Protein AF-A0A7S8MU86-F1 (afdb_monomer_lite)

Sequence (87 aa):
MKHLKFYSILFLFSIFVYKVNALQKILDGYFLSDEEGLFLSCKHKFDEYFCLEKCVESGAKDGYCVGHSFICFCKYEVGSSPRHFMF

Structure (mmCIF, N/CA/C/O backbone):
data_AF-A0A7S8MU86-F1
#
_entry.id   AF-A0A7S8MU86-F1
#
loop_
_atom_site.group_PDB
_atom_site.id
_atom_site.type_symbol
_atom_site.label_atom_id
_atom_site.label_alt_id
_atom_site.label_comp_id
_atom_site.label_asym_id
_atom_site.label_entity_id
_atom_site.label_seq_id
_atom_site.pdbx_PDB_ins_code
_atom_site.Cartn_x
_atom_site.Cartn_y
_atom_site.Cartn_z
_atom_site.occupancy
_atom_site.B_iso_or_equiv
_atom_site.auth_seq_id
_atom_site.auth_comp_id
_atom_site.auth_asym_id
_atom_site.auth_atom_id
_atom_site.pdbx_PDB_model_num
ATOM 1 N N . MET A 1 1 ? 40.745 5.986 -29.194 1.00 59.31 1 MET A N 1
ATOM 2 C CA . MET A 1 1 ? 40.224 5.831 -27.810 1.00 59.31 1 MET A CA 1
ATOM 3 C C . MET A 1 1 ? 39.086 6.792 -27.414 1.00 59.31 1 MET A C 1
ATOM 5 O O . MET A 1 1 ? 38.529 6.610 -26.340 1.00 59.31 1 MET A O 1
ATOM 9 N N . LYS A 1 2 ? 38.676 7.780 -28.236 1.00 63.22 2 LYS A N 1
ATOM 10 C CA . LYS A 1 2 ? 37.593 8.726 -27.870 1.00 63.22 2 LYS A CA 1
ATOM 11 C C . LYS A 1 2 ? 36.182 8.108 -27.892 1.00 63.22 2 LYS A C 1
ATOM 13 O O . LYS A 1 2 ? 35.374 8.435 -27.032 1.00 63.22 2 LYS A O 1
ATOM 18 N N . HIS A 1 3 ? 35.917 7.162 -28.798 1.00 64.38 3 HIS A N 1
ATOM 19 C CA . HIS A 1 3 ? 34.600 6.515 -28.913 1.00 64.38 3 HIS A CA 1
ATOM 20 C C . HIS A 1 3 ? 34.229 5.641 -27.706 1.00 64.38 3 HIS A C 1
ATOM 22 O O . HIS A 1 3 ? 33.062 5.596 -27.336 1.00 64.38 3 HIS A O 1
ATOM 28 N N . LEU A 1 4 ? 35.203 5.006 -27.042 1.00 70.94 4 LEU A N 1
ATOM 29 C CA . LEU A 1 4 ? 34.929 4.114 -25.908 1.00 70.94 4 LEU A CA 1
ATOM 30 C C . LEU A 1 4 ? 34.294 4.865 -24.724 1.00 70.94 4 LEU A C 1
ATOM 32 O O . LEU A 1 4 ? 33.356 4.368 -24.111 1.00 70.94 4 LEU A O 1
ATOM 36 N N . LYS A 1 5 ? 34.742 6.103 -24.458 1.00 73.25 5 LYS A N 1
ATOM 37 C CA . LYS A 1 5 ? 34.172 6.949 -23.395 1.00 73.25 5 LYS A CA 1
ATOM 38 C C . LYS A 1 5 ? 32.721 7.348 -23.681 1.00 73.25 5 LYS A C 1
ATOM 40 O O . LYS A 1 5 ? 31.929 7.439 -22.752 1.00 73.25 5 LYS A O 1
ATOM 45 N N . PHE A 1 6 ? 32.369 7.563 -24.949 1.00 75.81 6 PHE A N 1
ATOM 46 C CA . PHE A 1 6 ? 31.016 7.961 -25.340 1.00 75.81 6 PHE A CA 1
ATOM 47 C C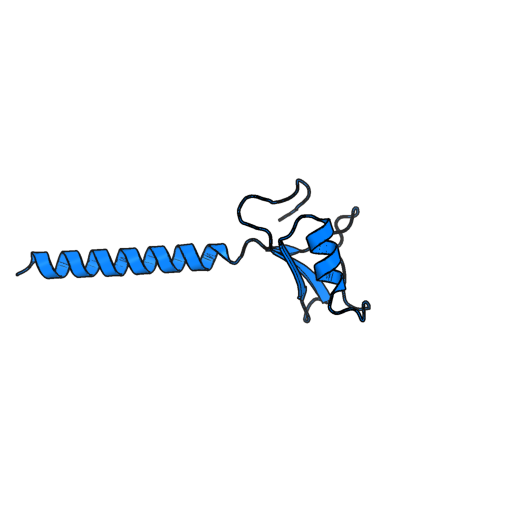 . PHE A 1 6 ? 29.993 6.840 -25.096 1.00 75.81 6 PHE A C 1
ATOM 49 O O . PHE A 1 6 ? 28.932 7.091 -24.527 1.00 75.81 6 PHE A O 1
ATOM 56 N N . TYR A 1 7 ? 30.340 5.592 -25.429 1.00 79.38 7 TYR A N 1
ATOM 57 C CA . TYR A 1 7 ? 29.461 4.444 -25.183 1.00 79.38 7 TYR A CA 1
ATOM 58 C C . TYR A 1 7 ? 29.222 4.182 -23.689 1.00 79.38 7 TYR A C 1
ATOM 60 O O . TYR A 1 7 ? 28.093 3.888 -23.301 1.00 79.38 7 TYR A O 1
ATOM 68 N N . SER A 1 8 ? 30.238 4.355 -22.834 1.00 79.31 8 SER A N 1
ATOM 69 C CA . SER A 1 8 ? 30.060 4.240 -21.378 1.00 79.31 8 SER A CA 1
ATOM 70 C C . SER A 1 8 ? 29.074 5.271 -20.823 1.00 79.31 8 SER A C 1
ATOM 72 O O . SER A 1 8 ? 28.261 4.933 -19.968 1.00 79.31 8 SER A O 1
ATOM 74 N N . ILE A 1 9 ? 29.106 6.512 -21.321 1.00 83.88 9 ILE A N 1
ATOM 75 C CA . ILE A 1 9 ? 28.182 7.568 -20.880 1.00 83.88 9 ILE A CA 1
ATOM 76 C C . ILE A 1 9 ? 26.742 7.236 -21.296 1.00 83.88 9 ILE A C 1
ATOM 78 O O . ILE A 1 9 ? 25.834 7.347 -20.474 1.00 83.88 9 ILE A O 1
ATOM 82 N N . LEU A 1 10 ? 26.532 6.770 -22.533 1.00 83.25 10 LEU A N 1
ATOM 83 C CA . LEU A 1 10 ? 25.207 6.355 -23.010 1.00 83.25 10 LEU A CA 1
ATOM 84 C C . LEU A 1 10 ? 24.626 5.196 -22.191 1.00 83.25 10 LEU A C 1
ATOM 86 O O . LEU A 1 10 ? 23.443 5.215 -21.858 1.00 83.25 10 LEU A O 1
ATOM 90 N N . PHE A 1 11 ? 25.455 4.215 -21.831 1.00 84.44 11 PHE A N 1
ATOM 91 C CA . PHE A 1 11 ? 25.029 3.079 -21.015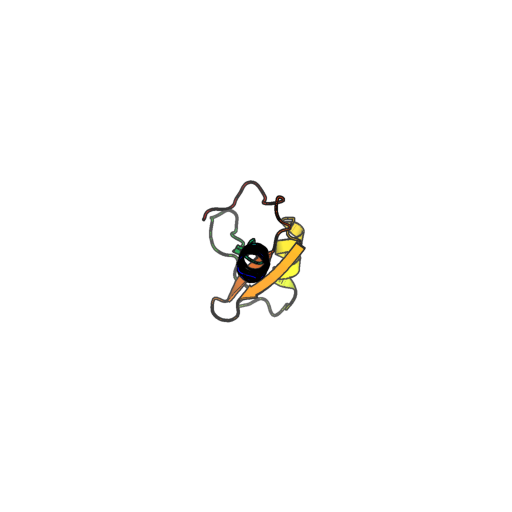 1.00 84.44 11 PHE A CA 1
ATOM 92 C C . PHE A 1 11 ? 24.666 3.486 -19.577 1.00 84.44 11 PHE A C 1
ATOM 94 O O . PHE A 1 11 ? 23.685 3.007 -19.015 1.00 84.44 11 PHE A O 1
ATOM 101 N N . LEU A 1 12 ? 25.411 4.417 -18.976 1.00 84.06 12 LEU A N 1
ATOM 102 C CA . LEU A 1 12 ? 25.060 4.953 -17.657 1.00 84.06 12 LEU A CA 1
ATOM 103 C C . LEU A 1 12 ? 23.758 5.764 -17.700 1.00 84.06 12 LEU A C 1
ATOM 105 O O . LEU A 1 12 ? 22.931 5.645 -16.796 1.00 84.06 12 LEU A O 1
ATOM 109 N N . PHE A 1 13 ? 23.548 6.547 -18.761 1.00 83.19 13 PHE A N 1
ATOM 110 C CA . PHE A 1 13 ? 22.313 7.303 -18.949 1.00 83.19 13 PHE A CA 1
ATOM 111 C C . PHE A 1 13 ? 21.103 6.379 -19.143 1.00 83.19 13 PHE A C 1
ATOM 113 O O . PHE A 1 13 ? 20.056 6.620 -18.544 1.00 83.19 13 PHE A O 1
ATOM 120 N N . SER A 1 14 ? 21.240 5.284 -19.901 1.00 81.81 14 SER A N 1
ATOM 121 C CA . SER A 1 14 ? 20.147 4.320 -20.084 1.00 81.81 14 SER A CA 1
ATOM 122 C C . SER A 1 14 ? 19.773 3.608 -18.781 1.00 81.81 14 SER A C 1
ATOM 124 O O . SER A 1 14 ? 18.585 3.475 -18.489 1.00 81.81 14 SER A O 1
ATOM 126 N N . ILE A 1 15 ? 20.754 3.233 -17.949 1.00 80.75 15 ILE A N 1
ATOM 127 C CA . ILE A 1 15 ? 20.503 2.680 -16.608 1.00 80.75 15 ILE A CA 1
ATOM 128 C C . ILE A 1 15 ? 19.799 3.709 -15.716 1.00 80.75 15 ILE A C 1
ATOM 130 O O . ILE A 1 15 ? 18.862 3.357 -14.999 1.00 80.75 15 ILE A O 1
ATOM 134 N N . PHE A 1 16 ? 20.224 4.974 -15.756 1.00 77.62 16 PHE A N 1
ATOM 135 C CA . PHE A 1 16 ? 19.610 6.038 -14.964 1.00 77.62 16 PHE A CA 1
ATOM 136 C C . PHE A 1 16 ? 18.146 6.265 -15.359 1.00 77.62 16 PHE A C 1
ATOM 138 O O . PHE A 1 16 ? 17.275 6.230 -14.493 1.00 77.62 16 PHE A O 1
ATOM 145 N N . VAL A 1 17 ? 17.856 6.407 -16.656 1.00 76.81 17 VAL A N 1
ATOM 146 C CA . VAL A 1 17 ? 16.482 6.559 -17.168 1.00 76.81 17 VAL A CA 1
ATOM 147 C C . VAL A 1 17 ? 15.631 5.338 -16.823 1.00 76.81 17 VAL A C 1
ATOM 149 O O . VAL A 1 17 ? 14.499 5.493 -16.369 1.00 76.81 17 VAL A O 1
ATOM 152 N N . TYR A 1 18 ? 16.176 4.125 -16.962 1.00 70.56 18 TYR A N 1
ATOM 153 C CA . TYR A 1 18 ? 15.476 2.902 -16.572 1.00 70.56 18 TYR A CA 1
ATOM 154 C C . TYR A 1 18 ? 15.142 2.890 -15.077 1.00 70.56 18 TYR A C 1
ATOM 156 O O . TYR A 1 18 ? 14.017 2.573 -14.702 1.00 70.56 18 TYR A O 1
ATOM 164 N N . LYS A 1 19 ? 16.087 3.285 -14.214 1.00 65.19 19 LYS A N 1
ATOM 165 C CA . LYS A 1 19 ? 15.876 3.331 -12.763 1.00 65.19 19 LYS A CA 1
ATOM 166 C C . LYS A 1 19 ? 14.853 4.398 -12.363 1.00 65.19 19 LYS A C 1
ATOM 168 O O . LYS A 1 19 ? 14.013 4.110 -11.520 1.00 65.19 19 LYS A O 1
ATOM 173 N N . VAL A 1 20 ? 14.886 5.587 -12.972 1.00 62.34 20 VAL A N 1
ATOM 174 C CA . VAL A 1 20 ? 13.903 6.661 -12.723 1.00 62.34 20 VAL A CA 1
ATOM 175 C C . VAL A 1 20 ? 12.501 6.233 -13.173 1.00 62.34 20 VAL A C 1
ATOM 177 O O . VAL A 1 20 ? 11.554 6.353 -12.399 1.00 62.34 20 VAL A O 1
ATOM 180 N N . ASN A 1 21 ? 12.379 5.629 -14.360 1.00 56.19 21 ASN A N 1
ATOM 181 C CA . ASN A 1 21 ? 11.101 5.112 -14.856 1.00 56.19 21 ASN A CA 1
ATOM 182 C C . ASN A 1 21 ? 10.585 3.911 -14.047 1.00 56.19 21 ASN A C 1
ATOM 184 O O . ASN A 1 21 ? 9.378 3.754 -13.885 1.00 56.19 21 ASN A O 1
ATOM 188 N N . ALA A 1 22 ? 11.470 3.054 -13.530 1.00 50.31 22 ALA A N 1
ATOM 189 C CA . ALA A 1 22 ? 11.082 1.949 -12.655 1.00 50.31 22 ALA A CA 1
ATOM 190 C C . ALA A 1 22 ? 10.624 2.445 -11.274 1.00 50.31 22 ALA A C 1
ATOM 192 O O . ALA A 1 22 ? 9.680 1.889 -10.718 1.00 50.31 22 ALA A O 1
ATOM 193 N N . LEU A 1 23 ? 11.245 3.505 -10.739 1.00 44.62 23 LEU A N 1
ATOM 194 C CA . LEU A 1 23 ? 10.858 4.090 -9.452 1.00 44.62 23 LEU A CA 1
ATOM 195 C C . LEU A 1 23 ? 9.477 4.763 -9.516 1.00 44.62 23 LEU A C 1
ATOM 197 O O . LEU A 1 23 ? 8.710 4.662 -8.564 1.00 44.62 23 LEU A O 1
ATOM 201 N N . GLN A 1 24 ? 9.137 5.406 -10.640 1.00 43.81 24 GLN A N 1
ATOM 202 C CA . GLN A 1 24 ? 7.828 6.046 -10.821 1.00 43.81 24 GLN A CA 1
ATOM 203 C C . GLN A 1 24 ? 6.661 5.051 -10.908 1.00 43.81 24 GLN A C 1
ATOM 205 O O . GLN A 1 24 ? 5.548 5.406 -10.539 1.00 43.81 24 GLN A O 1
ATOM 210 N N . LYS A 1 25 ? 6.895 3.795 -11.308 1.00 45.38 25 LYS A N 1
ATOM 211 C CA . LYS A 1 25 ? 5.828 2.780 -11.426 1.00 45.38 25 LYS A CA 1
ATOM 212 C C . LYS A 1 25 ? 5.298 2.239 -10.094 1.00 45.38 25 LYS A C 1
ATOM 214 O O . LYS A 1 25 ? 4.308 1.522 -10.090 1.00 45.38 25 LYS A O 1
ATOM 219 N N . ILE A 1 26 ? 5.941 2.549 -8.967 1.00 47.03 26 ILE A N 1
ATOM 220 C CA . ILE A 1 26 ? 5.503 2.074 -7.639 1.00 47.03 26 ILE A CA 1
ATOM 221 C C . ILE A 1 26 ? 4.439 3.014 -7.025 1.00 47.03 26 ILE A C 1
ATOM 223 O O . ILE A 1 26 ? 3.861 2.698 -5.988 1.00 47.03 26 ILE A O 1
ATOM 227 N N . LEU A 1 27 ? 4.136 4.146 -7.676 1.00 53.06 27 LEU A N 1
ATOM 228 C CA . LEU A 1 27 ? 3.226 5.181 -7.171 1.00 53.06 27 LEU A CA 1
ATOM 229 C C . LEU A 1 27 ? 1.777 5.098 -7.684 1.00 53.06 27 LEU A C 1
ATOM 231 O O . LEU A 1 27 ? 0.999 5.993 -7.367 1.00 53.06 27 LEU A O 1
ATOM 235 N N . ASP A 1 28 ? 1.389 4.045 -8.411 1.00 58.25 28 ASP A N 1
ATOM 236 C CA . ASP A 1 28 ? 0.002 3.836 -8.874 1.00 58.25 28 ASP A CA 1
ATOM 237 C C . ASP A 1 28 ? -0.893 3.313 -7.735 1.00 58.25 28 ASP A C 1
ATOM 239 O O . ASP A 1 28 ? -1.515 2.247 -7.808 1.00 58.25 28 ASP A O 1
ATOM 243 N N . GLY A 1 29 ? -0.909 4.046 -6.626 1.00 61.50 29 GLY A N 1
ATOM 244 C CA . GLY A 1 29 ? -1.852 3.817 -5.553 1.00 61.50 29 GLY A CA 1
ATOM 245 C C . GLY A 1 29 ? -2.738 5.030 -5.318 1.00 61.50 29 GLY A C 1
ATOM 246 O O . GLY A 1 29 ? -2.317 6.171 -5.490 1.00 61.50 29 GLY A O 1
ATOM 247 N N . TYR A 1 30 ? -3.980 4.761 -4.941 1.00 69.12 30 TYR A N 1
ATOM 248 C CA . TYR A 1 30 ? -5.043 5.744 -4.791 1.00 69.12 30 TYR A CA 1
ATOM 249 C C . TYR A 1 30 ? -5.643 5.638 -3.397 1.00 69.12 30 TYR A C 1
ATOM 251 O O . TYR A 1 30 ? -5.728 4.552 -2.818 1.00 69.12 30 TYR A O 1
ATOM 259 N N . PHE A 1 31 ? -6.081 6.768 -2.857 1.00 75.81 31 PHE A N 1
ATOM 260 C CA . PHE A 1 31 ? -6.875 6.772 -1.637 1.00 75.81 31 PHE A CA 1
ATOM 261 C C . PHE A 1 31 ? -8.282 6.282 -1.957 1.00 75.81 31 PHE A C 1
ATOM 263 O O . PHE A 1 31 ? -8.880 6.703 -2.946 1.00 75.81 31 PHE A O 1
ATOM 270 N N . LEU A 1 32 ? -8.803 5.377 -1.134 1.00 75.88 32 LEU A N 1
ATOM 271 C CA . LEU A 1 32 ? -10.165 4.898 -1.309 1.00 75.88 32 LEU A CA 1
ATOM 272 C C . LEU A 1 32 ? -11.146 5.973 -0.835 1.00 75.88 32 LEU A C 1
ATOM 274 O O . LEU A 1 32 ? -10.967 6.511 0.260 1.00 75.88 32 LEU A O 1
ATOM 278 N N . SER A 1 33 ? -12.181 6.252 -1.623 1.00 77.31 33 SER A N 1
ATOM 279 C CA . SER A 1 33 ? -13.318 7.072 -1.211 1.00 77.31 33 SER A CA 1
ATOM 280 C C . SER A 1 33 ? -14.596 6.242 -1.156 1.00 77.31 33 SER A C 1
ATOM 282 O O . SER A 1 33 ? -14.738 5.264 -1.890 1.00 77.31 33 SER A O 1
ATOM 284 N N . ASP A 1 34 ? -15.522 6.622 -0.286 1.00 75.56 34 ASP A N 1
ATOM 285 C CA . ASP A 1 34 ? -16.889 6.115 -0.321 1.00 75.56 34 ASP A CA 1
ATOM 286 C C . ASP A 1 34 ? -17.695 6.732 -1.484 1.00 75.56 34 ASP A C 1
ATOM 288 O O . ASP A 1 34 ? -17.172 7.496 -2.304 1.00 75.56 34 ASP A O 1
ATOM 292 N N . GLU A 1 35 ? -18.978 6.375 -1.575 1.00 76.25 35 GLU A N 1
ATOM 293 C CA . GLU A 1 35 ? -19.899 6.871 -2.608 1.00 76.25 35 GLU A CA 1
ATOM 294 C C . GLU A 1 35 ? -20.153 8.388 -2.515 1.00 76.25 35 GLU A C 1
ATOM 296 O O . GLU A 1 35 ? -20.573 8.999 -3.497 1.00 76.25 35 GLU A O 1
ATOM 301 N N . GLU A 1 36 ? -19.860 9.010 -1.368 1.00 76.50 36 GLU A N 1
ATOM 302 C CA . GLU A 1 36 ? -19.963 10.457 -1.150 1.00 76.50 36 GLU A CA 1
ATOM 303 C C . GLU A 1 36 ? -18.668 11.199 -1.538 1.00 76.50 36 GLU A C 1
ATOM 305 O O . GLU A 1 36 ? -18.610 12.429 -1.486 1.00 76.50 36 GLU A O 1
ATOM 310 N N . GLY A 1 37 ? -17.625 10.470 -1.956 1.00 72.56 37 GLY A N 1
ATOM 311 C CA . GLY A 1 37 ? -16.309 11.024 -2.272 1.00 72.56 37 GLY A CA 1
ATOM 312 C C . GLY A 1 37 ? -15.461 11.326 -1.033 1.00 72.56 37 GLY A C 1
ATOM 313 O O . GLY A 1 37 ? -14.424 11.982 -1.146 1.00 72.56 37 GLY A O 1
ATOM 314 N N . LEU A 1 38 ? -15.867 10.858 0.150 1.00 76.88 38 LEU A N 1
ATOM 315 C CA . LEU A 1 38 ? -15.100 11.006 1.381 1.00 76.88 38 LEU A CA 1
ATOM 316 C C . LEU A 1 38 ? -14.079 9.880 1.501 1.00 76.88 38 LEU A C 1
ATOM 318 O O . LEU A 1 38 ? -14.365 8.717 1.229 1.00 76.88 38 LEU A O 1
ATOM 322 N N . PHE A 1 39 ? -12.867 10.213 1.940 1.00 81.88 39 PHE A N 1
ATOM 323 C CA . PHE A 1 39 ? -11.815 9.220 2.132 1.00 81.88 39 PHE A CA 1
ATOM 324 C C . PHE A 1 39 ? -12.200 8.176 3.183 1.00 81.88 39 PHE A C 1
ATOM 326 O O . PHE A 1 39 ? -12.554 8.514 4.317 1.00 81.88 39 PHE A O 1
ATOM 333 N N . LEU A 1 40 ? -12.049 6.896 2.838 1.00 83.50 40 LEU A N 1
ATOM 334 C CA . LEU A 1 40 ? -12.354 5.804 3.748 1.00 83.50 40 LEU A CA 1
ATOM 335 C C . LEU A 1 40 ? -11.358 5.799 4.912 1.00 83.50 40 LEU A C 1
ATOM 337 O O . LEU A 1 40 ? -10.157 5.567 4.732 1.00 83.50 40 LEU A O 1
ATOM 341 N N . SER A 1 41 ? -11.869 6.030 6.123 1.00 84.31 41 SER A N 1
ATOM 342 C CA . SER A 1 41 ? -11.039 6.083 7.322 1.00 84.31 41 SER A CA 1
ATOM 343 C C . SER A 1 41 ? -10.808 4.708 7.953 1.00 84.31 41 SER A C 1
ATOM 345 O O . SER A 1 41 ? -11.740 3.939 8.180 1.00 84.31 41 SER A O 1
ATOM 347 N N . CYS A 1 42 ? -9.560 4.448 8.344 1.00 85.62 42 CYS A N 1
ATOM 348 C CA . CYS A 1 42 ? -9.144 3.303 9.157 1.00 85.62 42 CYS A CA 1
ATOM 349 C C . CYS A 1 42 ? -8.957 3.644 10.649 1.00 85.62 42 CYS A C 1
ATOM 351 O O . CYS A 1 42 ? -8.525 2.793 11.419 1.00 85.62 42 CYS A O 1
ATOM 353 N N . LYS A 1 43 ? -9.312 4.859 11.103 1.00 79.81 43 LYS A N 1
ATOM 354 C CA . LYS A 1 43 ? -9.019 5.347 12.471 1.00 79.81 43 LYS A CA 1
ATOM 355 C C . LYS A 1 43 ? -9.597 4.477 13.592 1.00 79.81 43 LYS A C 1
ATOM 357 O O . LYS A 1 43 ? -9.009 4.373 14.662 1.00 79.81 43 LYS A O 1
ATOM 362 N N . HIS A 1 44 ? -10.766 3.889 13.357 1.00 70.75 44 HIS A N 1
ATOM 363 C CA . HIS A 1 44 ? -11.527 3.129 14.357 1.00 70.75 44 HIS A CA 1
ATOM 364 C C . HIS A 1 44 ? -11.637 1.643 14.029 1.00 70.75 44 HIS A C 1
ATOM 366 O O . HIS A 1 44 ? -12.340 0.897 14.710 1.00 70.75 44 HIS A O 1
ATOM 372 N N . LYS A 1 45 ? -10.964 1.212 12.965 1.00 64.62 45 LYS A N 1
ATOM 373 C CA . LYS A 1 45 ? -10.961 -0.173 12.537 1.00 64.62 45 LYS A CA 1
ATOM 374 C C . LYS A 1 45 ? -9.702 -0.783 13.138 1.00 64.62 45 LYS A C 1
ATOM 376 O O . LYS A 1 45 ? -8.621 -0.617 12.594 1.00 64.62 45 LYS A O 1
ATOM 381 N N . PHE A 1 46 ? -9.844 -1.463 14.277 1.00 60.38 46 PHE A N 1
ATOM 382 C CA . PHE A 1 46 ? -8.794 -2.282 14.920 1.00 60.38 46 PHE A CA 1
ATOM 383 C C . PHE A 1 46 ? -8.338 -3.473 14.055 1.00 60.38 46 PHE A C 1
ATOM 385 O O . PHE A 1 46 ? -7.726 -4.415 14.547 1.00 60.38 46 PHE A O 1
ATOM 392 N N . ASP A 1 47 ? -8.680 -3.445 12.776 1.00 70.38 47 ASP A N 1
ATOM 393 C CA . ASP A 1 47 ? -8.423 -4.484 11.817 1.00 70.38 47 ASP A CA 1
ATOM 394 C C . ASP A 1 47 ? -7.336 -3.976 10.875 1.00 70.38 47 ASP A C 1
ATOM 396 O O . ASP A 1 47 ? -7.564 -3.103 10.031 1.00 70.38 47 ASP A O 1
ATOM 400 N N . GLU A 1 48 ? -6.134 -4.517 11.067 1.00 67.00 48 GLU A N 1
ATOM 401 C CA . GLU A 1 48 ? -4.963 -4.248 10.232 1.00 67.00 48 GLU A CA 1
ATOM 402 C C . GLU A 1 48 ? -5.236 -4.565 8.751 1.00 67.00 48 GLU A C 1
ATOM 404 O O . GLU A 1 48 ? -4.587 -3.998 7.871 1.00 67.00 48 GLU A O 1
ATOM 409 N N . TYR A 1 49 ? -6.243 -5.398 8.467 1.00 83.38 49 TYR A N 1
ATOM 410 C CA . TYR A 1 49 ? -6.628 -5.832 7.131 1.00 83.38 49 TYR A CA 1
ATOM 411 C C . TYR A 1 49 ? -7.841 -5.090 6.560 1.00 83.38 49 TYR A C 1
ATOM 413 O O . TYR A 1 49 ? -8.175 -5.313 5.401 1.00 83.38 49 TYR A O 1
ATOM 421 N N . PHE A 1 50 ? -8.457 -4.151 7.290 1.00 88.12 50 PHE A N 1
ATOM 422 C CA . PHE A 1 50 ? -9.647 -3.433 6.809 1.00 88.12 50 PHE A CA 1
ATOM 423 C C . PHE A 1 50 ? -9.413 -2.726 5.467 1.00 88.12 50 PHE A C 1
ATOM 425 O O . PHE A 1 50 ? -10.214 -2.833 4.538 1.00 88.12 50 PHE A O 1
ATOM 432 N N . CYS A 1 51 ? -8.297 -1.999 5.350 1.00 87.00 51 CYS A N 1
ATOM 433 C CA . CYS A 1 51 ? -7.955 -1.330 4.098 1.00 87.00 51 CYS A CA 1
ATOM 434 C C . CYS A 1 51 ? -7.580 -2.332 3.008 1.00 87.00 51 CYS A C 1
ATOM 436 O O . CYS A 1 51 ? -7.919 -2.104 1.854 1.00 87.00 51 CYS A O 1
ATOM 438 N N . LEU A 1 52 ? -6.908 -3.432 3.362 1.00 88.25 52 LEU A N 1
ATOM 439 C CA . LEU A 1 52 ? -6.563 -4.480 2.407 1.00 88.25 52 LEU A CA 1
ATOM 440 C C . LEU A 1 52 ? -7.829 -5.074 1.787 1.00 88.25 52 LEU A C 1
ATOM 442 O O . LEU A 1 52 ? -7.949 -5.094 0.567 1.00 88.25 52 LEU A O 1
ATOM 446 N N . GLU A 1 53 ? -8.785 -5.486 2.619 1.00 88.69 53 GLU A N 1
ATOM 447 C CA . GLU A 1 53 ? -10.060 -6.059 2.189 1.00 88.69 53 GLU A CA 1
ATOM 448 C C . GLU A 1 53 ? -10.809 -5.094 1.265 1.00 88.69 53 GLU A C 1
ATOM 450 O O . GLU A 1 53 ? -11.115 -5.443 0.128 1.00 88.69 53 GLU A O 1
ATOM 455 N N . LYS A 1 54 ? -11.001 -3.838 1.689 1.00 87.06 54 LYS A N 1
ATOM 456 C CA . LYS A 1 54 ? -11.716 -2.823 0.899 1.00 87.06 54 LYS A CA 1
ATOM 457 C C . LYS A 1 54 ? -11.032 -2.488 -0.426 1.00 87.06 54 LYS A C 1
ATOM 459 O O . LYS A 1 54 ? -11.700 -2.273 -1.440 1.00 87.06 54 LYS A O 1
ATOM 464 N N . CYS A 1 55 ? -9.704 -2.447 -0.433 1.00 86.00 55 CYS A N 1
ATOM 465 C CA . CYS A 1 55 ? -8.930 -2.218 -1.645 1.00 86.00 55 CYS A CA 1
ATOM 466 C C . CYS A 1 55 ? -9.043 -3.404 -2.611 1.00 86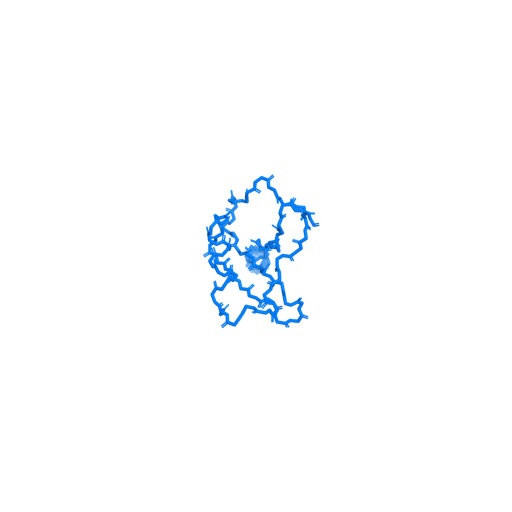.00 55 CYS A C 1
ATOM 468 O O . CYS A 1 55 ? -9.285 -3.190 -3.797 1.00 86.00 55 CYS A O 1
ATOM 470 N N . VAL A 1 56 ? -8.932 -4.641 -2.119 1.00 85.44 56 VAL A N 1
ATOM 471 C CA . VAL A 1 56 ? -9.074 -5.857 -2.936 1.00 85.44 56 VAL A CA 1
ATOM 472 C C . VAL A 1 56 ? -10.496 -6.002 -3.481 1.00 85.44 56 VAL A C 1
ATOM 474 O O . VAL A 1 56 ? -10.660 -6.295 -4.664 1.00 85.44 56 VAL A O 1
ATOM 477 N N . GLU A 1 57 ? -11.524 -5.710 -2.678 1.00 86.25 57 GLU A N 1
ATOM 478 C CA . GLU A 1 57 ? -12.925 -5.637 -3.129 1.00 86.25 57 GLU A CA 1
ATOM 479 C C . GLU A 1 57 ? -13.114 -4.626 -4.272 1.00 86.25 57 GLU A C 1
ATOM 481 O O . GLU A 1 57 ? -13.924 -4.843 -5.171 1.00 86.25 57 GLU A O 1
ATOM 486 N N . SER A 1 58 ? -12.325 -3.548 -4.271 1.00 78.31 58 SER A N 1
ATOM 487 C CA . SER A 1 58 ? -12.326 -2.514 -5.314 1.00 78.31 58 SER A CA 1
ATOM 488 C C . SER A 1 58 ? -11.431 -2.853 -6.517 1.00 78.31 58 SER A C 1
ATOM 490 O O . SER A 1 58 ? -11.290 -2.040 -7.428 1.00 78.31 58 SER A O 1
ATOM 492 N N . GLY A 1 59 ? -10.819 -4.040 -6.551 1.00 78.56 59 GLY A N 1
ATOM 493 C CA . GLY A 1 59 ? -9.948 -4.497 -7.639 1.00 78.56 59 GLY A CA 1
ATOM 494 C C . GLY A 1 59 ? -8.482 -4.070 -7.518 1.00 78.56 59 GLY A C 1
ATOM 495 O O . GLY A 1 59 ? -7.719 -4.214 -8.475 1.00 78.56 59 GLY A O 1
ATOM 496 N N . ALA A 1 60 ? -8.064 -3.544 -6.367 1.00 81.81 60 ALA A N 1
ATOM 497 C CA . ALA A 1 60 ? -6.660 -3.274 -6.093 1.00 81.81 60 ALA A CA 1
ATOM 498 C C . ALA A 1 60 ? -5.902 -4.568 -5.762 1.00 81.81 60 ALA A C 1
ATOM 500 O O . ALA A 1 60 ? -6.472 -5.570 -5.336 1.00 81.81 60 ALA A O 1
ATOM 501 N N . LYS A 1 61 ? -4.580 -4.532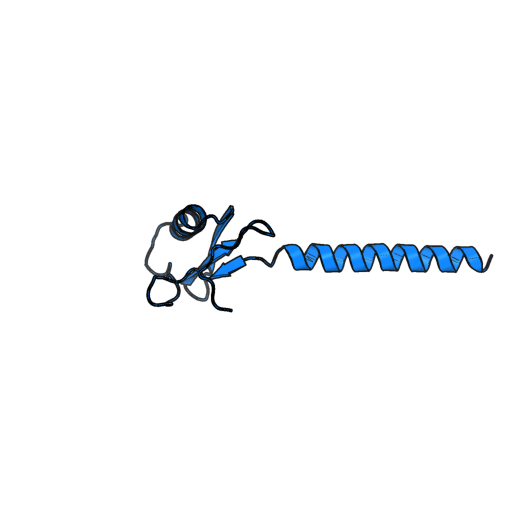 -5.919 1.00 83.31 61 LYS A N 1
ATOM 502 C CA . LYS A 1 61 ? -3.688 -5.640 -5.559 1.00 83.31 61 LYS A CA 1
ATOM 503 C C . LYS A 1 61 ? -3.411 -5.701 -4.062 1.00 83.31 61 LYS A C 1
ATOM 505 O O . LYS A 1 61 ? -3.200 -6.775 -3.511 1.00 83.31 61 LYS A O 1
ATOM 510 N N . ASP A 1 62 ? -3.310 -4.533 -3.447 1.00 84.19 62 ASP A N 1
ATOM 511 C CA . ASP A 1 62 ? -2.877 -4.363 -2.068 1.00 84.19 62 ASP A CA 1
ATOM 512 C C . ASP A 1 62 ? -3.540 -3.108 -1.488 1.00 84.19 62 ASP A C 1
ATOM 514 O O . ASP A 1 62 ? -3.982 -2.222 -2.227 1.00 84.19 62 ASP A O 1
ATOM 518 N N . GLY A 1 63 ? -3.619 -3.031 -0.167 1.00 86.19 63 GLY A N 1
ATOM 519 C CA . GLY A 1 63 ? -4.264 -1.943 0.545 1.00 86.19 63 GLY A CA 1
ATOM 520 C C . GLY A 1 63 ? -3.745 -1.829 1.966 1.00 86.19 63 GLY A C 1
ATOM 521 O O . GLY A 1 63 ? -3.610 -2.828 2.662 1.00 86.19 63 GLY A O 1
ATOM 522 N N . TYR A 1 64 ? -3.459 -0.611 2.418 1.00 86.19 64 TYR A N 1
ATOM 523 C CA . TYR A 1 64 ? -2.977 -0.376 3.778 1.00 86.19 64 TYR A CA 1
ATOM 524 C C . TYR A 1 64 ? -3.488 0.941 4.355 1.00 86.19 64 TYR A C 1
ATOM 526 O O . TYR A 1 64 ? -3.869 1.866 3.639 1.00 86.19 64 TYR A O 1
ATOM 534 N N . CYS A 1 65 ? -3.491 1.016 5.683 1.00 85.81 65 CYS A N 1
ATOM 535 C CA . CYS A 1 65 ? -3.851 2.215 6.426 1.00 85.81 65 CYS A CA 1
ATOM 536 C C . CYS A 1 65 ? -2.648 3.164 6.525 1.00 85.81 65 CYS A C 1
ATOM 538 O O . CYS A 1 65 ? -1.582 2.792 7.019 1.00 85.81 65 CYS A O 1
ATOM 540 N N . VAL A 1 66 ? -2.806 4.412 6.084 1.00 83.81 66 VAL A N 1
ATOM 541 C CA . VAL A 1 66 ? -1.779 5.449 6.228 1.00 83.81 66 VAL A CA 1
ATOM 542 C C . VAL A 1 66 ? -1.871 6.044 7.633 1.00 83.81 66 VAL A C 1
ATOM 544 O O . VAL A 1 66 ? -2.752 6.851 7.920 1.00 83.81 66 VAL A O 1
ATOM 547 N N . GLY A 1 67 ? -0.948 5.658 8.519 1.00 72.75 67 GLY A N 1
ATOM 548 C CA . GLY A 1 67 ? -1.027 5.949 9.959 1.00 72.75 67 GLY A CA 1
ATOM 549 C C . GLY A 1 67 ? -1.097 7.432 10.357 1.00 72.75 67 GLY A C 1
ATOM 550 O O . GLY A 1 67 ? -1.595 7.741 11.433 1.00 72.75 67 GLY A O 1
ATOM 551 N N . HIS A 1 68 ? -0.651 8.361 9.503 1.00 74.56 68 HIS A N 1
ATOM 552 C CA . HIS A 1 68 ? -0.732 9.800 9.791 1.00 74.56 68 HIS A CA 1
ATOM 553 C C . HIS A 1 68 ? -2.091 10.426 9.454 1.00 74.56 68 HIS A C 1
ATOM 555 O O . HIS A 1 68 ? -2.499 11.374 10.120 1.00 74.56 68 HIS A O 1
ATOM 561 N N . SER A 1 69 ? -2.788 9.918 8.437 1.00 78.00 69 SER A N 1
ATOM 562 C CA . SER A 1 69 ? -4.095 10.433 8.009 1.00 78.00 69 SER A CA 1
ATOM 563 C C . SER A 1 69 ? -5.257 9.539 8.439 1.00 78.00 69 SER A C 1
ATOM 565 O O . SER A 1 69 ? -6.404 9.973 8.394 1.00 78.00 69 SER A O 1
ATOM 567 N N . PHE A 1 70 ? -4.970 8.314 8.889 1.00 84.50 70 PHE A N 1
ATOM 568 C CA . PHE A 1 70 ? -5.956 7.265 9.134 1.00 84.50 70 PHE A CA 1
ATOM 569 C C . PHE A 1 70 ? -6.870 7.031 7.926 1.00 84.50 70 PHE A C 1
ATOM 571 O O . PHE A 1 70 ? -8.080 6.873 8.093 1.00 84.50 70 PHE A O 1
ATOM 578 N N . ILE A 1 71 ? -6.292 7.016 6.722 1.00 84.50 71 ILE A N 1
ATOM 579 C CA . ILE A 1 71 ? -6.994 6.784 5.453 1.00 84.50 71 ILE A CA 1
ATOM 580 C C . ILE A 1 71 ? -6.470 5.502 4.802 1.00 84.50 71 ILE A C 1
ATOM 582 O O . ILE A 1 71 ? -5.276 5.204 4.884 1.00 84.50 71 ILE A O 1
ATOM 586 N N . CYS A 1 72 ? -7.350 4.763 4.130 1.00 84.75 72 CYS A N 1
ATOM 587 C CA . CYS A 1 72 ? -6.970 3.615 3.316 1.00 84.75 72 CYS A CA 1
ATOM 588 C C . CYS A 1 72 ? -6.343 4.025 1.977 1.00 84.75 72 CYS A C 1
ATOM 590 O O . CYS A 1 72 ? -6.909 4.814 1.220 1.00 84.75 72 CYS A O 1
ATOM 592 N N . PHE A 1 73 ? -5.190 3.439 1.669 1.00 84.31 73 PHE A N 1
ATOM 593 C CA . PHE A 1 73 ? -4.475 3.608 0.411 1.00 84.31 73 PHE A CA 1
ATOM 594 C C . PHE A 1 73 ? -4.368 2.267 -0.313 1.00 84.31 73 PHE A C 1
ATOM 596 O O . PHE A 1 73 ? -3.842 1.303 0.242 1.00 84.31 73 PHE A O 1
ATOM 603 N N . CYS A 1 74 ? -4.853 2.218 -1.550 1.00 83.94 74 CYS A N 1
ATOM 604 C CA . CYS A 1 74 ? -4.926 1.031 -2.391 1.00 83.94 74 CYS A CA 1
ATOM 605 C C . CYS A 1 74 ? -3.861 1.079 -3.479 1.00 83.94 74 CYS A C 1
ATOM 607 O O . CYS A 1 74 ? -3.756 2.083 -4.168 1.00 83.94 74 CYS A O 1
ATOM 609 N N . LYS A 1 75 ? -3.113 -0.002 -3.697 1.00 80.94 75 LYS A N 1
ATOM 610 C CA . LYS A 1 75 ? -2.163 -0.133 -4.810 1.00 80.94 75 LYS A CA 1
ATOM 611 C C . LYS A 1 75 ? -2.783 -0.962 -5.921 1.00 80.94 75 LYS A C 1
ATOM 613 O O . LYS A 1 75 ? -3.147 -2.116 -5.696 1.00 80.94 75 LYS A O 1
ATOM 618 N N . TYR A 1 76 ? -2.854 -0.407 -7.121 1.00 73.50 76 TYR A N 1
ATOM 619 C CA . TYR A 1 76 ? -3.354 -1.127 -8.287 1.00 73.50 76 TYR A CA 1
ATOM 620 C C . TYR A 1 76 ? -2.194 -1.672 -9.111 1.00 73.50 76 TYR A C 1
ATOM 622 O O . TYR A 1 76 ? -1.074 -1.160 -9.071 1.00 73.50 76 TYR A O 1
ATOM 630 N N . GLU A 1 77 ? -2.453 -2.734 -9.870 1.00 65.38 77 GLU A N 1
ATOM 631 C CA . GLU A 1 77 ? -1.539 -3.089 -10.949 1.00 65.38 77 GLU A CA 1
ATOM 632 C C . GLU A 1 77 ? -1.675 -2.060 -12.068 1.00 65.38 77 GLU A C 1
ATOM 634 O O . GLU A 1 77 ? -2.788 -1.713 -12.474 1.00 65.38 77 GLU A O 1
ATOM 639 N N . VAL A 1 78 ? -0.528 -1.575 -12.548 1.00 60.06 78 VAL A N 1
ATOM 640 C CA . VAL A 1 78 ? -0.412 -0.608 -13.645 1.00 60.06 78 VAL A CA 1
ATOM 641 C C . VAL A 1 78 ? -1.365 -1.008 -14.781 1.00 60.06 78 VAL A C 1
ATOM 643 O O . VAL A 1 78 ? -1.164 -2.039 -15.421 1.00 60.06 78 VAL A O 1
ATOM 646 N N . GLY A 1 79 ? -2.404 -0.201 -15.021 1.00 58.91 79 GLY A N 1
ATOM 647 C CA . GLY A 1 79 ? -3.406 -0.434 -16.072 1.00 58.91 79 GLY A CA 1
ATOM 648 C C . GLY A 1 79 ? -4.787 -0.932 -15.619 1.00 58.91 79 GLY A C 1
ATOM 649 O O . GLY A 1 79 ? -5.643 -1.118 -16.479 1.00 58.91 79 GLY A O 1
ATOM 650 N N . SER A 1 80 ? -5.031 -1.107 -14.314 1.00 57.47 80 SER A N 1
ATOM 651 C CA . SER A 1 80 ? -6.293 -1.662 -13.781 1.00 57.47 80 SER A CA 1
ATOM 652 C C . SER A 1 80 ? -7.070 -0.705 -12.862 1.00 57.47 80 SER A C 1
ATOM 654 O O . SER A 1 80 ? -7.684 -1.163 -11.901 1.00 57.47 80 SER A O 1
ATOM 656 N N . SER A 1 81 ? -7.048 0.615 -13.094 1.00 53.16 81 SER A N 1
ATOM 657 C CA . SER A 1 81 ? -7.816 1.533 -12.234 1.00 53.16 81 SER A CA 1
ATOM 658 C C . SER A 1 81 ? -9.337 1.448 -12.508 1.00 53.16 81 SER A C 1
ATOM 660 O O . SER A 1 81 ? -9.769 1.518 -13.665 1.00 53.16 81 SER A O 1
ATOM 662 N N . PRO A 1 82 ? -10.182 1.301 -11.468 1.00 55.25 82 PRO A N 1
ATOM 663 C CA . PRO A 1 82 ? -11.639 1.372 -11.587 1.00 55.25 82 PRO A CA 1
ATOM 664 C C . PRO A 1 82 ? -12.124 2.773 -11.990 1.00 55.25 82 PRO A C 1
ATOM 666 O O . PRO A 1 82 ? -11.477 3.780 -11.714 1.00 55.25 82 PRO A O 1
ATOM 669 N N . ARG A 1 83 ? -13.306 2.860 -12.613 1.00 50.38 83 ARG A N 1
ATOM 670 C CA . ARG A 1 83 ? -13.877 4.086 -13.219 1.00 50.38 83 ARG A CA 1
ATOM 671 C C . ARG A 1 83 ? -14.328 5.200 -12.242 1.00 50.38 83 ARG A C 1
ATOM 673 O O . ARG A 1 83 ? -15.066 6.084 -12.662 1.00 50.38 83 ARG A O 1
ATOM 680 N N . HIS A 1 84 ? -13.882 5.219 -10.986 1.00 45.06 84 HIS A N 1
ATOM 681 C CA . HIS A 1 84 ? -14.338 6.185 -9.971 1.00 45.06 84 HIS A CA 1
ATOM 682 C C . HIS A 1 84 ? -13.208 6.728 -9.081 1.00 45.06 84 HIS A C 1
ATOM 684 O O . HIS A 1 84 ? -13.316 6.696 -7.862 1.00 45.06 84 HIS A O 1
ATOM 690 N N . PHE A 1 85 ? -12.129 7.252 -9.669 1.00 44.88 85 PHE A N 1
ATOM 691 C CA . PHE A 1 85 ? -11.078 7.924 -8.894 1.00 44.88 85 PHE A CA 1
ATOM 692 C C . PHE A 1 85 ? -10.903 9.383 -9.331 1.00 44.88 85 PHE A C 1
ATOM 694 O O . PHE A 1 85 ? -10.613 9.662 -10.496 1.00 44.88 85 PHE A O 1
ATOM 701 N N . MET A 1 86 ? -11.113 10.307 -8.387 1.00 42.75 86 MET A N 1
ATOM 702 C CA . MET A 1 86 ? -10.712 11.712 -8.491 1.00 42.75 86 MET A CA 1
ATOM 703 C C . MET A 1 86 ? -9.260 11.862 -8.021 1.00 42.75 86 MET A C 1
ATOM 705 O O . MET A 1 86 ? -8.837 11.188 -7.083 1.00 42.75 86 MET A O 1
ATOM 709 N N . PHE A 1 87 ? -8.522 12.712 -8.736 1.00 37.38 87 PHE A N 1
ATOM 710 C CA . PHE A 1 87 ? -7.120 13.067 -8.502 1.00 37.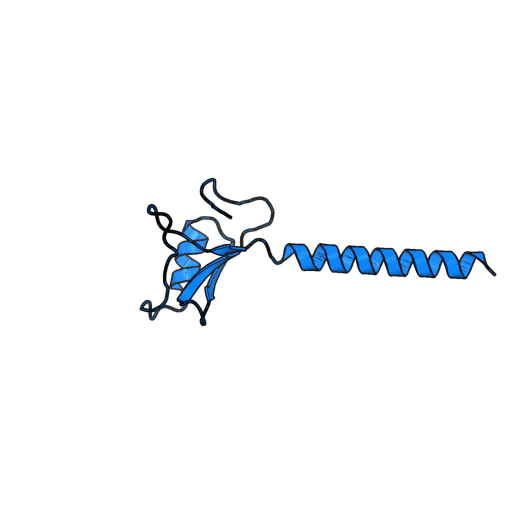38 87 PHE A CA 1
ATOM 711 C C . PHE A 1 87 ? -6.873 13.687 -7.125 1.00 37.38 87 PHE A C 1
ATOM 713 O O . PHE A 1 87 ? -7.745 14.462 -6.670 1.00 37.38 87 PHE A O 1
#

InterPro domains:
  IPR002061 Scorpion long chain toxin/defensin [PF00537] (28-76)
  IPR036574 Knottin, scorpion toxin-like superfamily [G3DSA:3.30.30.10] (27-83)
  IPR036574 Knottin, scorpion toxin-like superfamily [SSF57095] (28-76)

Organism: Tityus serrulatus (NCBI:txid6887)

Radius of gyration: 19.48 Å; chains: 1; bounding box: 60×19×44 Å

pLDDT: mean 72.24, std 13.54, range [37.38, 88.69]

Secondary structure (DSSP, 8-state):
-HHHHHHHHHHHHHHHHHHHHHHHGGG-EEE-B-TTS-B-B-TT---TTH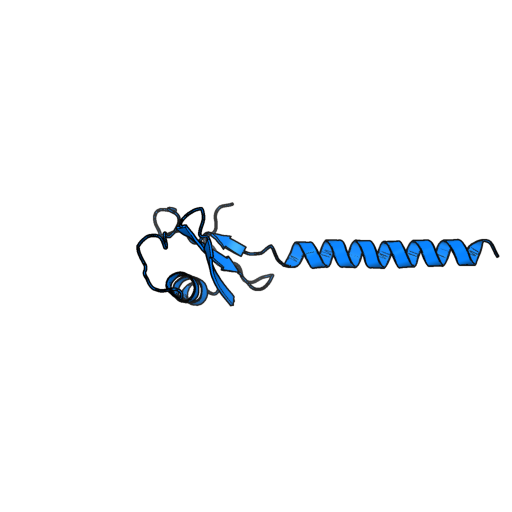HHHHHHHTT-SEEEEETTTTEEEEEPPTT---S----

Foldseek 3Di:
DVVVVVVVVVVVVVVVVVVVVVVVQQPQKAFDADPVRHFDFQPPPPDQCPLQVVLVVQVAPGWGQDVVVRGIMGHHHPPDHDPDGDD